Protein 3MX7 (pdb70)

Secondary structure (DSSP, 8-state):
-TTEEEEEEEEETTEEEEEEEEE-TTT--EEEEETTEEEEEE---S---EEEEEEETTTTEEEEEEEEEETTTEEEEEEEETTEEEEE--

B-factor: mean 20.39, std 9.35, range [9.08, 53.03]

Nearest PDB structures (foldseek):
  3mx7-assembly1_A  TM=1.011E+00  e=2.283E-16  Homo sapiens
  5b0u-assembly2_B  TM=4.710E-01  e=5.134E-01  Oplophorus gracilirostris
  7qby-assembly1_A  TM=4.452E-01  e=3.201E+00  Homo sapiens
  7sfn-assembly1_A  TM=3.372E-01  e=3.554E+00  Streptomyces avermitilis

Organism: Homo sapiens (NCBI:txid9606)

GO terms:
  GO:0005515 protein binding (F, IPI)

Solvent-accessible surface area: 5518 Å² total; per-residue (Å²): 110,139,49,63,25,6,44,3,106,33,82,29,112,63,33,124,14,96,0,27,0,6,4,5,84,137,34,0,33,4,0,0,33,9,81,62,142,82,68,26,106,86,113,144,31,194,126,26,67,28,127,10,46,6,99,0,21,93,65,137,21,123,0,20,0,49,1,66,70,63,105,76,189,38,36,32,10,17,6,79,17,122,64,160,65,102,107,70,133,183

Radius of gyration: 12.66 Å; Cα contacts (8 Å, |Δi|>4): 192; chains: 1; bounding box: 35×25×34 Å

Structure (mmCIF, N/CA/C/O backbone):
data_3MX7
#
_entry.id   3MX7
#
_cell.length_a   57.170
_cell.length_b   57.170
_cell.length_c   69.946
_cell.angle_alpha   90.00
_cell.angle_beta   90.00
_cell.angle_gamma   120.00
#
_symmetry.space_group_name_H-M   'P 31 2 1'
#
loop_
_entity.id
_entity.type
_entity.pdbx_description
1 polymer 'Fas apoptotic inhibitory molecule 1'
2 water water
#
loop_
_atom_site.group_PDB
_atom_site.id
_atom_site.type_symbol
_atom_site.label_atom_id
_atom_site.label_alt_id
_atom_site.label_comp_id
_atom_site.label_asym_id
_atom_site.label_entity_id
_atom_site.label_seq_id
_atom_site.pdbx_PDB_ins_code
_atom_site.Cartn_x
_atom_site.Cartn_y
_atom_site.Cartn_z
_atom_site.occupancy
_atom_site.B_iso_or_equiv
_atom_site.auth_seq_id
_atom_site.auth_comp_id
_atom_site.auth_asym_id
_atom_site.auth_atom_id
_atom_site.pdbx_PDB_model_num
ATOM 1 N N . MET A 1 1 ? 39.481 6.535 6.624 1.00 31.67 1 MET A N 1
ATOM 2 C CA . MET A 1 1 ? 38.713 7.841 6.740 1.00 30.02 1 MET A CA 1
ATOM 3 C C . MET A 1 1 ? 37.246 7.594 7.162 1.00 30.20 1 MET A C 1
ATOM 4 O O . MET A 1 1 ? 36.241 7.746 6.386 1.00 29.00 1 MET A O 1
ATOM 9 N N . THR A 1 2 ? 37.096 7.286 8.442 1.00 29.29 2 THR A N 1
ATOM 10 C CA . THR A 1 2 ? 35.791 6.810 8.872 1.00 28.86 2 THR A CA 1
ATOM 11 C C . THR A 1 2 ? 34.751 7.948 8.994 1.00 26.61 2 THR A C 1
ATOM 12 O O . THR A 1 2 ? 33.551 7.670 8.885 1.00 28.19 2 THR A O 1
ATOM 16 N N . ASP A 1 3 ? 35.182 9.216 9.087 1.00 22.37 3 ASP A N 1
ATOM 17 C CA . ASP A 1 3 ? 34.196 10.296 9.095 1.00 19.19 3 ASP A CA 1
ATOM 18 C C . ASP A 1 3 ? 34.188 11.054 7.771 1.00 16.31 3 ASP A C 1
ATOM 19 O O . ASP A 1 3 ? 33.844 12.236 7.771 1.00 14.20 3 ASP A O 1
ATOM 24 N N . LEU A 1 4 ? 34.594 10.409 6.672 1.00 13.67 4 LEU A N 1
ATOM 25 C CA . LEU A 1 4 ? 34.503 11.106 5.350 1.00 12.28 4 LEU A CA 1
ATOM 26 C C . LEU A 1 4 ? 33.082 11.616 5.094 1.00 12.87 4 LEU A C 1
ATOM 27 O O . LEU A 1 4 ? 32.075 10.841 5.159 1.00 12.99 4 LEU A O 1
ATOM 32 N N . VAL A 1 5 ? 32.968 12.895 4.712 1.00 10.73 5 VAL A N 1
ATOM 33 C CA . VAL A 1 5 ? 31.669 13.475 4.373 1.00 10.96 5 VAL A CA 1
ATOM 34 C C . VAL A 1 5 ? 31.610 14.034 2.937 1.00 11.87 5 VAL A C 1
ATOM 35 O O . VAL A 1 5 ? 30.523 14.308 2.415 1.00 12.72 5 VAL A O 1
ATOM 39 N N . ALA A 1 6 ? 32.763 14.313 2.346 1.00 12.64 6 ALA A N 1
ATOM 40 C CA . ALA A 1 6 ? 32.784 14.967 1.020 1.00 11.83 6 ALA A CA 1
ATOM 41 C C . ALA A 1 6 ? 34.116 14.725 0.310 1.00 11.92 6 ALA A C 1
ATOM 42 O O . ALA A 1 6 ? 35.200 14.716 0.930 1.00 10.90 6 ALA A O 1
ATOM 44 N N . VAL A 1 7 ? 34.027 14.607 -1.016 1.00 11.44 7 VAL A N 1
ATOM 45 C CA . VAL A 1 7 ? 35.205 14.471 -1.867 1.00 11.66 7 VAL A CA 1
ATOM 46 C C . VAL A 1 7 ? 34.956 15.364 -3.071 1.00 12.35 7 VAL A C 1
ATOM 47 O O . VAL A 1 7 ? 33.835 15.398 -3.585 1.00 13.43 7 VAL A O 1
ATOM 51 N N . TRP A 1 8 ? 35.961 16.152 -3.461 1.00 11.06 8 TRP A N 1
ATOM 52 C CA . TRP A 1 8 ? 35.853 16.961 -4.679 1.00 12.88 8 TRP A CA 1
ATOM 53 C C . TRP A 1 8 ? 37.030 16.657 -5.596 1.00 14.20 8 TRP A C 1
ATOM 54 O O . TRP A 1 8 ? 38.192 16.569 -5.158 1.00 13.20 8 TRP A O 1
ATOM 65 N N . ASP A 1 9 ? 36.737 16.544 -6.891 1.00 15.75 9 ASP A N 1
ATOM 66 C CA . ASP A 1 9 ? 37.773 16.246 -7.894 1.00 17.59 9 ASP A CA 1
ATOM 67 C C . ASP A 1 9 ? 37.840 17.487 -8.779 1.00 17.17 9 ASP A C 1
ATOM 68 O O . ASP A 1 9 ? 36.822 17.872 -9.339 1.00 18.24 9 ASP A O 1
ATOM 73 N N . VAL A 1 10 ? 38.951 18.213 -8.735 1.00 17.69 10 VAL A N 1
ATOM 74 C CA . VAL A 1 10 ? 39.013 19.508 -9.431 1.00 19.06 10 VAL A CA 1
ATOM 75 C C . VAL A 1 10 ? 40.186 19.558 -10.394 1.00 19.98 10 VAL A 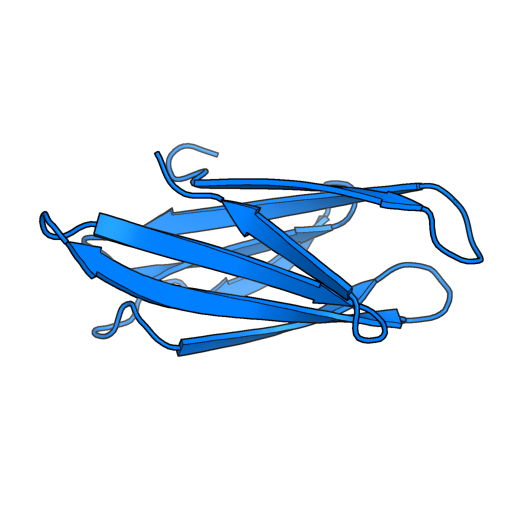C 1
ATOM 76 O O . VAL A 1 10 ? 41.007 18.616 -10.412 1.00 21.39 10 VAL A O 1
ATOM 80 N N . ALA A 1 11 ? 40.119 20.499 -11.337 1.00 19.12 11 ALA A N 1
ATOM 81 C CA . ALA A 1 11 ? 41.160 20.620 -12.364 1.00 20.11 11 ALA A CA 1
ATOM 82 C C . ALA A 1 11 ? 41.647 22.054 -12.252 1.00 20.71 11 ALA A C 1
ATOM 83 O O . ALA A 1 11 ? 40.842 22.985 -12.341 1.00 21.37 11 ALA A O 1
ATOM 85 N N . LEU A 1 12 ? 42.914 22.194 -11.913 1.00 22.34 12 LEU A N 1
ATOM 86 C CA . LEU A 1 12 ? 43.528 23.516 -11.777 1.00 26.00 12 LEU A CA 1
ATOM 87 C C . LEU A 1 12 ? 44.626 23.658 -12.817 1.00 28.37 12 LEU A C 1
ATOM 88 O O . LEU A 1 12 ? 45.016 22.687 -13.506 1.00 27.86 12 LEU A O 1
ATOM 93 N N . SER A 1 13 ? 45.187 24.871 -12.822 1.00 32.09 13 SER A N 1
ATOM 94 C CA . SER A 1 13 ? 46.325 25.247 -13.654 1.00 35.28 13 SER A CA 1
ATOM 95 C C . SER A 1 13 ? 47.408 24.172 -13.723 1.00 35.36 13 SER A C 1
ATOM 96 O O . SER A 1 13 ? 48.026 23.975 -14.777 1.00 37.14 13 SER A O 1
ATOM 99 N N . ASP A 1 14 ? 47.611 23.448 -12.619 1.00 34.46 14 ASP A N 1
ATOM 100 C CA . ASP A 1 14 ? 48.635 22.398 -12.559 1.00 33.26 14 ASP A CA 1
ATOM 101 C C . ASP A 1 14 ? 48.120 20.953 -12.572 1.00 32.13 14 ASP A C 1
ATOM 102 O O . ASP A 1 14 ? 48.870 20.004 -12.264 1.00 32.86 14 ASP A O 1
ATOM 107 N N . GLY A 1 15 ? 46.864 20.746 -12.950 1.00 29.76 15 GLY A N 1
ATOM 108 C CA . GLY A 1 15 ? 46.419 19.365 -13.137 1.00 26.71 15 GLY A CA 1
ATOM 109 C C . GLY A 1 15 ? 45.288 19.047 -12.172 1.00 24.64 15 GLY A C 1
ATOM 110 O O . GLY A 1 15 ? 44.704 19.952 -11.591 1.00 23.40 15 GLY A O 1
ATOM 111 N N . VAL A 1 16 ? 44.948 17.776 -12.047 1.00 23.45 16 VAL A N 1
ATOM 112 C CA . VAL A 1 16 ? 43.766 17.459 -11.239 1.00 22.93 16 VAL A CA 1
ATOM 113 C C . VAL A 1 16 ? 44.182 17.201 -9.800 1.00 20.89 16 VAL A C 1
ATOM 114 O O . VAL A 1 16 ? 45.322 16.810 -9.523 1.00 22.51 16 VAL A O 1
ATOM 118 N N . HIS A 1 17 ? 43.296 17.571 -8.884 1.00 17.82 17 HIS A N 1
ATOM 119 C CA . HIS A 1 17 ? 43.567 17.374 -7.459 1.00 16.95 17 HIS A CA 1
ATOM 120 C C . HIS A 1 17 ? 42.357 16.779 -6.801 1.00 16.18 17 HIS A C 1
ATOM 121 O O . HIS A 1 17 ? 41.246 17.000 -7.304 1.00 17.42 17 HIS A O 1
ATOM 128 N N . LYS A 1 18 ? 42.578 15.920 -5.810 1.00 15.20 18 LYS A N 1
ATOM 129 C CA . LYS A 1 18 ? 41.447 15.342 -5.066 1.00 15.31 18 LYS A CA 1
ATOM 130 C C . LYS A 1 18 ? 41.441 15.930 -3.665 1.00 14.09 18 LYS A C 1
ATOM 131 O O . LYS A 1 18 ? 42.469 15.872 -2.987 1.00 15.72 18 LYS A O 1
ATOM 137 N N . ILE A 1 19 ? 40.324 16.529 -3.265 1.00 13.32 19 ILE A N 1
ATOM 138 C CA . ILE A 1 19 ? 40.214 17.088 -1.920 1.00 12.20 19 ILE A CA 1
ATOM 139 C C . ILE A 1 19 ? 39.188 16.238 -1.170 1.00 11.79 19 ILE A C 1
ATOM 140 O O . ILE A 1 19 ? 38.103 15.945 -1.723 1.00 10.82 19 ILE A O 1
ATOM 145 N N . GLU A 1 20 ? 39.569 15.746 0.010 1.00 11.58 20 GLU A N 1
ATOM 146 C CA . GLU A 1 20 ? 38.691 14.864 0.805 1.00 12.57 20 GLU A CA 1
ATOM 147 C C . GLU A 1 20 ? 38.498 15.528 2.168 1.00 12.24 20 GLU A C 1
ATOM 148 O O . GLU A 1 20 ? 39.426 16.120 2.733 1.00 12.98 20 GLU A O 1
ATOM 154 N N . PHE A 1 21 ? 37.275 15.508 2.675 1.00 10.41 21 PHE A N 1
ATOM 155 C CA . PHE A 1 21 ? 37.046 16.169 3.987 1.00 9.55 21 PHE A CA 1
ATOM 156 C C . PHE A 1 21 ? 36.37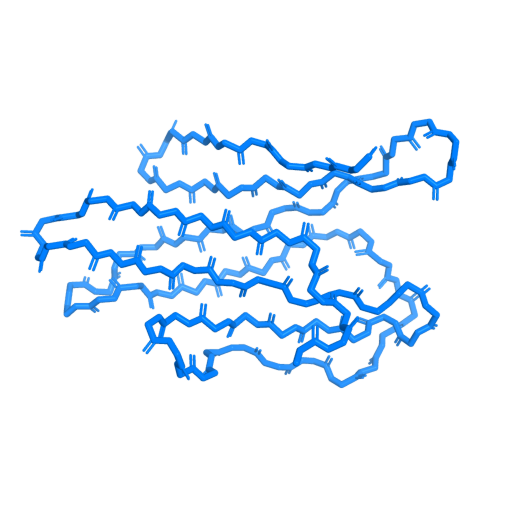5 15.162 4.950 1.00 9.88 21 PHE A C 1
ATOM 157 O O . PHE A 1 21 ? 35.331 14.600 4.623 1.00 9.46 21 PHE A O 1
ATOM 165 N N . GLU A 1 22 ? 36.961 14.978 6.135 1.00 9.80 22 GLU A N 1
ATOM 166 C CA . GLU A 1 22 ? 36.309 14.259 7.224 1.00 11.19 22 GLU A CA 1
ATOM 167 C C . GLU A 1 22 ? 35.741 15.253 8.213 1.00 12.31 22 GLU A C 1
ATOM 168 O O . GLU A 1 22 ? 36.376 16.255 8.527 1.00 12.72 22 GLU A O 1
ATOM 174 N N . HIS A 1 23 ? 34.558 14.967 8.747 1.00 11.69 23 HIS A N 1
ATOM 175 C CA . HIS A 1 23 ? 33.981 15.842 9.726 1.00 11.44 23 HIS A CA 1
ATOM 176 C C . HIS A 1 23 ? 33.278 14.888 10.710 1.00 12.12 23 HIS A C 1
ATOM 177 O O . HIS A 1 23 ? 32.374 14.109 10.329 1.00 13.03 23 HIS A O 1
ATOM 184 N N . GLY A 1 24 ? 33.709 14.960 11.962 1.00 11.87 24 GLY A N 1
ATOM 185 C CA . GLY A 1 24 ? 33.089 14.158 13.043 1.00 12.55 24 GLY A CA 1
ATOM 186 C C . GLY A 1 24 ? 31.981 14.961 13.737 1.00 13.45 24 GLY A C 1
ATOM 187 O O . GLY A 1 24 ? 32.222 16.027 14.334 1.00 13.47 24 GLY A O 1
ATOM 188 N N . THR A 1 25 ? 30.726 14.519 13.654 1.00 13.79 25 THR A N 1
ATOM 189 C CA . THR A 1 25 ? 29.685 15.409 14.211 1.00 15.65 25 THR A CA 1
ATOM 190 C C . THR A 1 25 ? 29.512 15.305 15.748 1.00 15.78 25 THR A C 1
ATOM 191 O O . THR A 1 25 ? 28.854 16.165 16.336 1.00 15.94 25 THR A O 1
ATOM 195 N N . THR A 1 26 ? 30.095 14.292 16.387 1.00 15.89 26 THR A N 1
ATOM 196 C CA . THR A 1 26 ? 30.190 14.303 17.858 1.00 16.25 26 THR A CA 1
ATOM 197 C C . THR A 1 26 ? 31.448 14.971 18.429 1.00 14.78 26 THR A C 1
ATOM 198 O O . THR A 1 26 ? 31.363 15.823 19.331 1.00 15.31 26 THR A O 1
ATOM 202 N N . SER A 1 27 ? 32.585 14.734 17.759 1.00 14.75 27 SER A N 1
ATOM 203 C CA . SER A 1 27 ? 33.861 15.274 18.251 1.00 13.79 27 SER A CA 1
ATOM 204 C C . SER A 1 27 ? 34.097 16.694 17.711 1.00 13.17 27 SER A C 1
ATOM 205 O O . SER A 1 27 ? 34.997 17.353 18.180 1.00 13.81 27 SER A O 1
ATOM 208 N N . GLY A 1 28 ? 33.456 17.062 16.604 1.00 11.70 28 GLY A N 1
ATOM 209 C CA . GLY A 1 28 ? 33.800 18.281 15.875 1.00 10.90 28 GLY A CA 1
ATOM 210 C C . GLY A 1 28 ? 35.080 18.152 15.053 1.00 10.47 28 GLY A C 1
ATOM 211 O O . GLY A 1 28 ? 35.544 19.179 14.491 1.00 10.97 28 GLY A O 1
ATOM 212 N N . LYS A 1 29 ? 35.666 16.951 14.996 1.00 10.19 29 LYS A N 1
ATOM 213 C CA . LYS A 1 29 ? 36.971 16.806 14.284 1.00 10.64 29 LYS A CA 1
ATOM 214 C C . LYS A 1 29 ? 36.800 17.265 12.827 1.00 10.61 29 LYS A C 1
ATOM 215 O O . LYS A 1 29 ? 35.786 16.964 12.163 1.00 11.05 29 LYS A O 1
ATOM 221 N N . ARG A 1 30 ? 37.800 17.963 12.296 1.00 9.76 30 ARG A N 1
ATOM 222 C CA . ARG A 1 30 ? 37.853 18.268 10.845 1.00 9.74 30 ARG A CA 1
ATOM 223 C C . ARG A 1 30 ? 39.199 17.848 10.275 1.00 9.59 30 ARG A C 1
ATOM 224 O O . ARG A 1 30 ? 40.236 18.130 10.868 1.00 10.32 30 ARG A O 1
ATOM 232 N N . VAL A 1 31 ? 39.198 17.157 9.138 1.00 9.43 31 VAL A N 1
ATOM 233 C CA . VAL A 1 31 ? 40.468 16.820 8.464 1.00 9.08 31 VAL A CA 1
ATOM 234 C C . VAL A 1 31 ? 40.285 17.110 6.974 1.00 10.05 31 VAL A C 1
ATOM 235 O O . VAL A 1 31 ? 39.347 16.612 6.334 1.00 10.95 31 VAL A O 1
ATOM 239 N N . VAL A 1 32 ? 41.172 17.926 6.412 1.00 9.40 32 VAL A N 1
ATOM 240 C CA . VAL A 1 32 ? 41.164 18.152 4.977 1.00 9.31 32 VAL A CA 1
ATOM 241 C C . VAL A 1 32 ? 42.390 17.434 4.402 1.00 10.78 32 VAL A C 1
ATOM 242 O O . VAL A 1 32 ? 43.527 17.696 4.835 1.00 11.15 32 VAL A O 1
ATOM 246 N N . TYR A 1 33 ? 42.171 16.536 3.429 1.00 10.43 33 TYR A N 1
ATOM 247 C CA . TYR A 1 33 ? 43.273 15.919 2.656 1.00 12.34 33 TYR A CA 1
ATOM 248 C C . TYR A 1 33 ? 43.273 16.502 1.256 1.00 13.12 33 TYR A C 1
ATOM 249 O O . TYR A 1 33 ? 42.216 16.727 0.645 1.00 13.37 33 TYR A O 1
ATOM 258 N N . VAL A 1 34 ? 44.463 16.822 0.759 1.00 13.87 34 VAL A N 1
ATOM 259 C CA . VAL A 1 34 ? 44.614 17.203 -0.642 1.00 14.66 34 VAL A CA 1
ATOM 260 C C . VAL A 1 34 ? 45.622 16.274 -1.317 1.00 16.16 34 VAL A C 1
ATOM 261 O O . VAL A 1 34 ? 46.742 16.142 -0.822 1.00 15.44 34 VAL A O 1
ATOM 265 N N . ASP A 1 35 ? 45.172 15.526 -2.322 1.00 17.32 35 ASP A N 1
ATOM 266 C CA . ASP A 1 35 ? 46.029 14.568 -3.019 1.00 19.05 35 ASP A CA 1
ATOM 267 C C . ASP A 1 35 ? 46.629 13.565 -2.021 1.00 19.62 35 ASP A C 1
ATOM 268 O O . ASP A 1 35 ? 47.795 13.150 -2.141 1.00 19.87 35 ASP A O 1
ATOM 273 N N . GLY A 1 36 ? 45.799 13.134 -1.074 1.00 19.27 36 GLY A N 1
ATOM 274 C CA . GLY A 1 36 ? 46.130 12.105 -0.082 1.00 20.73 36 GLY A CA 1
ATOM 275 C C . GLY A 1 36 ? 46.934 12.561 1.133 1.00 20.78 36 GLY A C 1
ATOM 276 O O . GLY A 1 36 ? 47.252 11.745 2.004 1.00 23.25 36 GLY A O 1
ATOM 277 N N . LYS A 1 37 ? 47.308 13.838 1.163 1.00 20.92 37 LYS A N 1
ATOM 278 C CA . LYS A 1 37 ? 48.159 14.385 2.222 1.00 20.55 37 LYS A CA 1
ATOM 279 C C . LYS A 1 37 ? 47.287 15.258 3.127 1.00 19.53 37 LYS A C 1
ATOM 280 O O . LYS A 1 37 ? 46.551 16.124 2.647 1.00 16.97 37 LYS A O 1
ATOM 286 N N . GLU A 1 38 ? 47.432 15.095 4.437 1.00 19.53 38 GLU A N 1
ATOM 287 C CA . GLU A 1 38 ? 46.683 15.958 5.339 1.00 19.39 38 GLU A CA 1
ATOM 288 C C . GLU A 1 38 ? 47.126 17.448 5.268 1.00 19.00 38 GLU A C 1
ATOM 289 O O . GLU A 1 38 ? 48.311 17.772 5.395 1.00 20.08 38 GLU A O 1
ATOM 295 N N . GLU A 1 39 ? 46.203 18.369 5.024 1.00 16.66 39 GLU A N 1
ATOM 296 C CA . GLU A 1 39 ? 46.535 19.784 4.953 1.00 16.48 39 GLU A CA 1
ATOM 297 C C . GLU A 1 39 ? 46.018 20.485 6.200 1.00 14.98 39 GLU A C 1
ATOM 298 O O . GLU A 1 39 ? 46.591 21.491 6.626 1.00 14.51 39 GLU A O 1
ATOM 304 N N . ILE A 1 40 ? 44.853 20.049 6.722 1.00 13.02 40 ILE A N 1
ATOM 305 C CA . ILE A 1 40 ? 44.338 20.700 7.950 1.00 11.66 40 ILE A CA 1
ATOM 306 C C . ILE A 1 40 ? 43.821 19.573 8.839 1.00 11.89 40 ILE A C 1
ATOM 307 O O . ILE A 1 40 ? 43.210 18.657 8.342 1.00 10.94 40 ILE A O 1
ATOM 312 N N . ARG A 1 41 ? 44.162 19.625 10.124 1.00 11.72 41 ARG A N 1
ATOM 313 C CA . ARG A 1 41 ? 43.529 18.744 11.110 1.00 13.65 41 ARG A CA 1
ATOM 314 C C . ARG A 1 41 ? 43.141 19.526 12.360 1.00 13.59 41 ARG A C 1
ATOM 315 O O . ARG A 1 41 ? 43.943 20.325 12.901 1.00 15.82 41 ARG A O 1
ATOM 323 N N . LYS A 1 42 ? 41.894 19.402 12.775 1.00 13.17 42 LYS A N 1
ATOM 324 C CA . LYS A 1 42 ? 41.431 19.980 14.040 1.00 13.19 42 LYS A CA 1
ATOM 325 C C . LYS A 1 42 ? 40.851 18.778 14.759 1.00 12.41 42 LYS A C 1
ATOM 326 O O . LYS A 1 42 ? 39.880 18.207 14.301 1.00 12.11 42 LYS A O 1
ATOM 332 N N . GLU A 1 43 ? 41.494 18.334 15.836 1.00 11.25 43 GLU A N 1
ATOM 333 C CA . GLU A 1 43 ? 41.147 17.065 16.431 1.00 13.28 43 GLU A CA 1
ATOM 334 C C . GLU A 1 43 ? 39.750 17.113 17.096 1.00 12.47 43 GLU A C 1
ATOM 335 O O . GLU A 1 43 ? 39.061 16.086 17.170 1.00 13.31 43 GLU A O 1
ATOM 341 N N . TRP A 1 44 ? 39.406 18.248 17.682 1.00 11.81 44 TRP A N 1
ATOM 342 C CA . TRP A 1 44 ? 38.225 18.266 18.554 1.00 12.22 44 TRP A CA 1
ATOM 343 C C . TRP A 1 44 ? 37.701 19.685 18.667 1.00 13.61 44 TRP A C 1
ATOM 344 O O . TRP A 1 44 ? 38.487 20.602 18.934 1.00 13.22 44 TRP A O 1
ATOM 355 N N . MET A 1 45 ? 36.391 19.909 18.446 1.00 12.39 45 MET A N 1
ATOM 356 C CA . MET A 1 45 ? 35.829 21.292 18.493 1.00 13.47 45 MET A CA 1
ATOM 357 C C . MET A 1 45 ? 34.388 21.153 19.039 1.00 12.84 45 MET A C 1
ATOM 358 O O . MET A 1 45 ? 33.726 20.110 18.852 1.00 13.33 45 MET A O 1
ATOM 363 N N . PHE A 1 46 ? 33.918 22.161 19.764 1.00 12.43 46 PHE A N 1
ATOM 364 C CA . PHE A 1 46 ? 32.496 22.153 20.171 1.00 12.69 46 PHE A CA 1
ATOM 365 C C . PHE A 1 46 ? 31.602 22.404 18.948 1.00 14.00 46 PHE A C 1
ATOM 366 O O . PHE A 1 46 ? 30.532 21.762 18.828 1.00 13.71 46 PHE A O 1
ATOM 374 N N . LYS A 1 47 ? 31.982 23.373 18.120 1.00 13.85 47 LYS A N 1
ATOM 375 C CA . LYS A 1 47 ? 31.054 23.788 17.055 1.00 15.25 47 LYS A CA 1
ATOM 376 C C . LYS A 1 47 ? 31.260 22.988 15.759 1.00 15.31 47 LYS A C 1
ATOM 377 O O 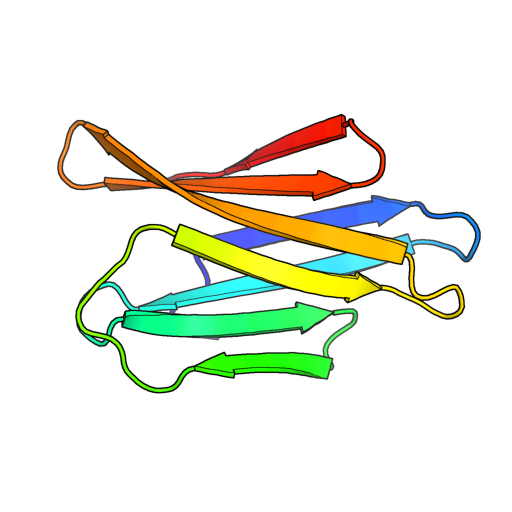. LYS A 1 47 ? 32.350 22.491 15.497 1.00 15.49 47 LYS A O 1
ATOM 383 N N . LEU A 1 48 ? 30.184 22.791 15.010 1.00 12.72 48 LEU A N 1
ATOM 384 C CA . LEU A 1 48 ? 30.293 22.082 13.727 1.00 13.24 48 LEU A CA 1
ATOM 385 C C . LEU A 1 48 ? 30.335 23.029 12.522 1.00 13.56 48 LEU A C 1
ATOM 386 O O . LEU A 1 48 ? 31.125 22.805 11.567 1.00 14.37 48 LEU A O 1
ATOM 391 N N . VAL A 1 49 ? 29.551 24.109 12.585 1.00 12.43 49 VAL A N 1
ATOM 392 C CA . VAL A 1 49 ? 29.507 25.063 11.431 1.00 12.93 49 VAL A CA 1
ATOM 393 C C . VAL A 1 49 ? 30.713 25.965 11.374 1.00 13.06 49 VAL A C 1
ATOM 394 O O . VAL A 1 49 ? 31.372 26.206 12.399 1.00 13.31 49 VAL A O 1
ATOM 398 N N . GLY A 1 50 ? 31.033 26.457 10.185 1.00 12.49 50 GLY A N 1
ATOM 399 C CA . GLY A 1 50 ? 32.178 27.333 10.054 1.00 12.71 50 GLY A CA 1
ATOM 400 C C . GLY A 1 50 ? 32.843 27.101 8.707 1.00 13.53 50 GLY A C 1
ATOM 401 O O . GLY A 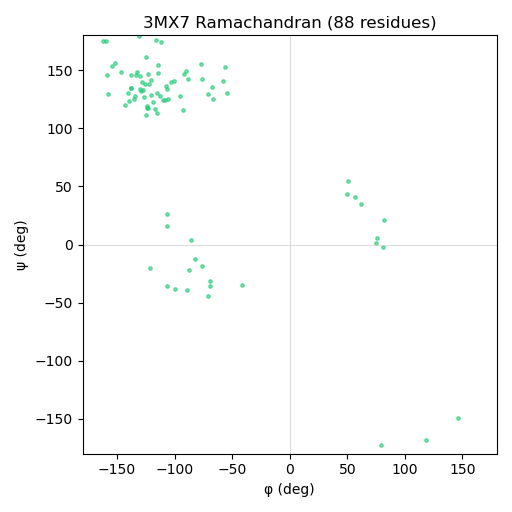1 50 ? 32.156 26.834 7.738 1.00 15.39 50 GLY A O 1
ATOM 402 N N . LYS A 1 51 ? 34.159 27.291 8.639 1.00 13.51 51 LYS A N 1
ATOM 403 C CA . LYS A 1 51 ? 3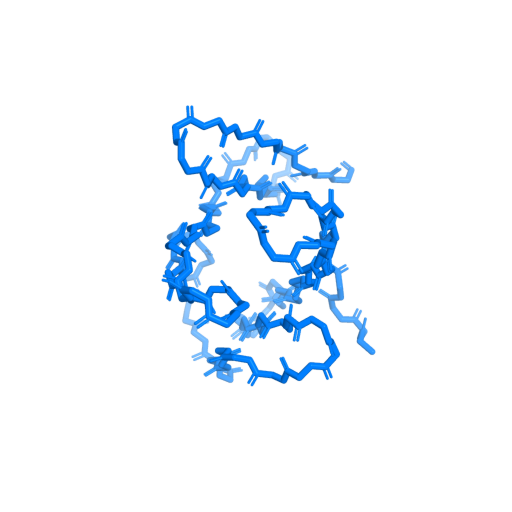4.914 27.182 7.381 1.00 14.97 51 LYS A CA 1
ATOM 404 C C . LYS A 1 51 ? 36.357 26.817 7.665 1.00 15.12 51 LYS A C 1
ATOM 405 O O . LYS A 1 51 ? 36.858 26.999 8.806 1.00 15.39 51 LYS A O 1
ATOM 411 N N . GLU A 1 52 ? 36.988 26.166 6.689 1.00 13.84 52 GLU A N 1
ATOM 412 C CA . GLU A 1 52 ? 38.427 25.913 6.723 1.00 12.54 52 GLU A CA 1
ATOM 413 C C . GLU A 1 52 ? 38.946 26.415 5.384 1.00 13.25 52 GLU A C 1
ATOM 414 O O . GLU A 1 52 ? 38.325 26.209 4.347 1.00 14.56 52 GLU A O 1
ATOM 420 N N . THR A 1 53 ? 40.099 27.054 5.420 1.00 12.10 53 THR A N 1
ATOM 421 C CA . THR A 1 53 ? 40.753 27.563 4.193 1.00 12.85 53 THR A CA 1
ATOM 422 C C . THR A 1 53 ? 42.123 26.904 4.066 1.00 12.36 53 THR A C 1
ATOM 423 O O . THR A 1 53 ? 42.881 26.763 5.050 1.00 12.38 53 THR A O 1
ATOM 427 N N . PHE A 1 54 ? 42.512 26.570 2.844 1.00 11.10 54 PHE A N 1
ATOM 428 C CA . PHE A 1 54 ? 43.751 25.833 2.630 1.00 10.95 54 PHE A CA 1
ATOM 429 C C . PHE A 1 54 ? 44.147 26.068 1.180 1.00 11.21 54 PHE A C 1
ATOM 430 O O . PHE A 1 54 ? 43.403 26.736 0.434 1.00 11.28 54 PHE A O 1
ATOM 438 N N . TYR A 1 55 ? 45.322 25.551 0.794 1.00 12.66 55 TYR A N 1
ATOM 439 C CA . TYR A 1 55 ? 45.953 25.923 -0.471 1.00 12.86 55 TYR A CA 1
ATOM 440 C C . TYR A 1 55 ? 46.316 24.670 -1.221 1.00 13.29 55 TYR A C 1
ATOM 441 O O . TYR A 1 55 ? 46.890 23.718 -0.642 1.00 14.71 55 TYR A O 1
ATOM 450 N N . VAL A 1 56 ? 45.962 24.654 -2.499 1.00 13.30 56 VAL A N 1
ATOM 451 C CA . VAL A 1 56 ? 45.988 23.425 -3.282 1.00 13.70 56 VAL A CA 1
ATOM 452 C C . VAL A 1 56 ? 47.028 23.493 -4.417 1.00 14.37 56 VAL A C 1
ATOM 453 O O . VAL A 1 56 ? 47.003 24.439 -5.242 1.00 14.68 56 VAL A O 1
ATOM 457 N N . GLY A 1 57 ? 47.854 22.452 -4.483 1.00 16.25 57 GLY A N 1
ATOM 458 C CA . GLY A 1 57 ? 48.699 22.206 -5.652 1.00 17.80 57 GLY A CA 1
ATOM 459 C C . GLY A 1 57 ? 49.926 23.096 -5.641 1.00 20.41 57 GLY A C 1
ATOM 460 O O . GLY A 1 57 ? 50.195 23.805 -4.657 1.00 18.75 57 GLY A O 1
ATOM 461 N N . ALA A 1 58 ? 50.672 23.050 -6.745 1.00 22.16 58 ALA A N 1
ATOM 462 C CA . ALA A 1 58 ? 51.975 23.680 -6.780 1.00 23.57 58 ALA A CA 1
ATOM 463 C C . ALA A 1 58 ? 51.803 25.191 -6.743 1.00 23.88 58 ALA A C 1
ATOM 464 O O . ALA A 1 58 ? 52.675 25.904 -6.235 1.00 25.58 58 ALA A O 1
ATOM 466 N N . ALA A 1 59 ? 50.704 25.687 -7.309 1.00 22.92 59 ALA A N 1
ATOM 467 C CA . ALA A 1 59 ? 50.419 27.120 -7.293 1.00 22.61 59 ALA A CA 1
ATOM 468 C C . ALA A 1 59 ? 49.698 27.634 -6.044 1.00 21.24 59 ALA A C 1
ATOM 469 O O . ALA A 1 59 ? 49.363 28.818 -5.978 1.00 21.79 59 ALA A O 1
ATOM 471 N N . LYS A 1 60 ? 49.478 26.754 -5.066 1.00 18.83 60 LYS A N 1
ATOM 472 C CA . LYS A 1 60 ? 48.856 27.148 -3.782 1.00 16.90 60 LYS A CA 1
ATOM 473 C C . LYS A 1 60 ? 47.570 27.921 -4.075 1.00 16.50 60 LYS A C 1
ATOM 474 O O . LYS A 1 60 ? 47.340 29.012 -3.535 1.00 17.49 60 LYS A O 1
ATOM 480 N N . THR A 1 61 ? 46.672 27.323 -4.849 1.00 14.38 61 THR A N 1
ATOM 481 C CA . THR A 1 61 ? 45.392 27.920 -5.139 1.00 13.45 61 THR A CA 1
ATOM 482 C C . THR A 1 61 ? 44.490 27.912 -3.893 1.00 12.70 61 THR A C 1
ATOM 483 O O . THR A 1 61 ? 44.328 26.866 -3.281 1.00 13.29 61 THR A O 1
ATOM 487 N N . LYS A 1 62 ? 43.906 29.058 -3.536 1.00 12.23 62 LYS A N 1
ATOM 488 C CA . LYS A 1 62 ? 43.060 29.128 -2.335 1.00 11.81 62 LYS A CA 1
ATOM 489 C C . LYS A 1 62 ? 41.780 28.322 -2.501 1.00 13.02 62 LYS A C 1
ATOM 490 O O . LYS A 1 62 ? 41.099 28.431 -3.544 1.00 12.78 62 LYS A O 1
ATOM 496 N N . ALA A 1 63 ? 41.414 27.562 -1.472 1.00 11.89 63 ALA A N 1
ATOM 497 C CA . ALA A 1 63 ? 40.173 26.791 -1.493 1.00 11.49 63 ALA A CA 1
ATOM 498 C C . ALA A 1 63 ? 39.547 26.937 -0.121 1.00 12.18 63 ALA A C 1
ATOM 499 O O . ALA A 1 63 ? 40.279 26.980 0.867 1.00 13.22 63 ALA A O 1
ATOM 501 N N . THR A 1 64 ? 38.224 26.963 -0.038 1.00 10.96 64 THR A N 1
ATOM 502 C CA . THR A 1 64 ? 37.552 27.116 1.242 1.00 12.42 64 THR A CA 1
ATOM 503 C C . THR A 1 64 ? 36.502 26.014 1.307 1.00 11.62 64 THR A C 1
ATOM 504 O O . THR A 1 64 ? 35.772 25.802 0.349 1.00 11.16 64 THR A O 1
ATOM 508 N N . ILE A 1 65 ? 36.403 25.300 2.426 1.00 9.69 65 ILE A N 1
ATOM 509 C CA . ILE A 1 65 ? 35.236 24.460 2.646 1.00 10.30 65 ILE A CA 1
ATOM 510 C C . ILE A 1 65 ? 34.367 25.144 3.682 1.00 11.82 65 ILE A C 1
ATOM 511 O O . ILE A 1 65 ? 34.831 25.418 4.799 1.00 12.23 65 ILE A O 1
ATOM 516 N N . ASN A 1 66 ? 33.105 25.371 3.332 1.00 11.09 66 ASN A N 1
ATOM 517 C CA . ASN A 1 66 ? 32.126 25.948 4.294 1.00 12.49 66 ASN A CA 1
ATOM 518 C C . ASN A 1 66 ? 31.225 24.835 4.787 1.00 13.01 66 ASN A C 1
ATOM 519 O O . ASN A 1 66 ? 30.837 23.962 4.007 1.00 12.81 66 ASN A O 1
ATOM 524 N N . ILE A 1 67 ? 30.922 24.871 6.093 1.00 12.50 67 ILE A N 1
ATOM 525 C CA . ILE A 1 67 ? 30.041 23.890 6.715 1.00 11.98 67 ILE A CA 1
ATOM 526 C C . ILE A 1 67 ? 28.830 24.658 7.236 1.00 12.37 67 ILE A C 1
ATOM 527 O O . ILE A 1 67 ? 28.979 25.584 8.028 1.00 11.55 67 ILE A O 1
ATOM 532 N N . ASP A 1 68 ? 27.661 24.350 6.684 1.00 12.94 68 ASP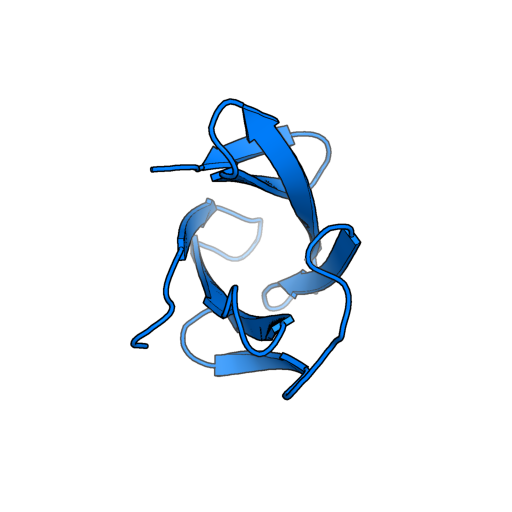 A N 1
ATOM 533 C CA . ASP A 1 68 ? 26.418 25.031 7.111 1.00 14.44 68 ASP A CA 1
ATOM 534 C C . ASP A 1 68 ? 25.372 24.038 7.586 1.00 14.95 68 ASP A C 1
ATOM 535 O O . ASP A 1 68 ? 25.271 22.934 7.042 1.00 15.48 68 ASP A O 1
ATOM 540 N N . ALA A 1 69 ? 24.555 24.424 8.577 1.00 14.49 69 ALA A N 1
ATOM 541 C CA . ALA A 1 69 ? 23.467 23.550 9.019 1.00 15.30 69 ALA A CA 1
ATOM 542 C C . ALA A 1 69 ? 22.295 23.570 8.024 1.00 16.23 69 ALA A C 1
ATOM 543 O O . ALA A 1 69 ? 21.989 24.628 7.445 1.00 17.03 69 ALA A O 1
ATOM 545 N N . ILE A 1 70 ? 21.682 22.413 7.834 1.00 17.91 70 ILE A N 1
ATOM 546 C CA . ILE A 1 70 ? 20.471 22.327 7.027 1.00 20.83 70 ILE A CA 1
ATOM 547 C C . ILE A 1 70 ? 19.428 21.543 7.808 1.00 23.23 70 ILE A C 1
ATOM 548 O O . ILE A 1 70 ? 19.714 21.037 8.879 1.00 22.68 70 ILE A O 1
ATOM 553 N N . SER A 1 71 ? 18.239 21.359 7.236 1.00 27.03 71 SER A N 1
ATOM 554 C CA . SER A 1 71 ? 17.195 20.598 7.925 1.00 29.99 71 SER A CA 1
ATOM 555 C C . SER A 1 71 ? 17.569 19.191 8.345 1.00 31.03 71 SER A C 1
ATOM 556 O O . SER A 1 71 ? 18.346 18.482 7.678 1.00 31.87 71 SER A O 1
ATOM 559 N N . GLY A 1 72 ? 16.919 18.720 9.407 1.00 32.12 72 GLY A N 1
ATOM 560 C CA . GLY A 1 72 ? 17.052 17.318 9.759 1.00 31.53 72 GLY A CA 1
ATOM 561 C C . GLY A 1 72 ? 18.331 17.100 10.539 1.00 30.75 72 GLY A C 1
ATOM 562 O O . GLY A 1 72 ? 18.833 15.975 10.609 1.00 31.11 72 GLY A O 1
ATOM 563 N N . PHE A 1 73 ? 18.867 18.169 11.134 1.00 29.86 73 PHE A N 1
ATOM 564 C CA . PHE A 1 73 ? 20.072 18.028 11.935 1.00 27.85 73 PHE A CA 1
ATOM 565 C C . PHE A 1 73 ? 21.241 17.524 11.087 1.00 26.40 73 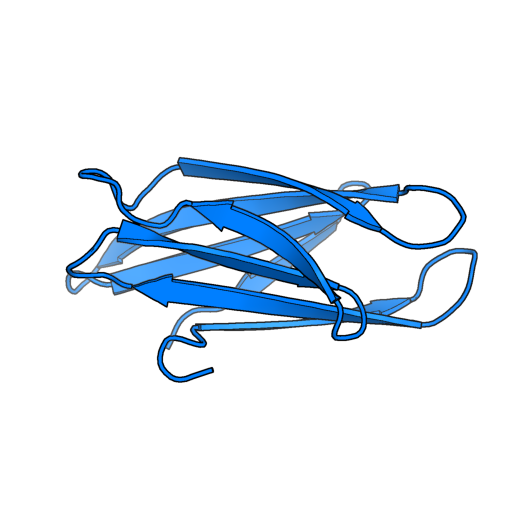PHE A C 1
ATOM 566 O O . PHE A 1 73 ? 22.147 16.829 11.561 1.00 27.98 73 PHE A O 1
ATOM 574 N N . ALA A 1 74 ? 21.260 17.974 9.834 1.00 22.84 74 ALA A N 1
ATOM 575 C CA . ALA A 1 74 ? 22.302 17.590 8.873 1.00 19.73 74 ALA A CA 1
ATOM 576 C C . ALA A 1 74 ? 23.174 18.811 8.559 1.00 17.44 74 ALA A C 1
ATOM 577 O O . ALA A 1 74 ? 22.851 19.916 8.942 1.00 17.08 74 ALA A O 1
ATOM 579 N N . TYR A 1 75 ? 24.246 18.597 7.790 1.00 16.53 75 TYR A N 1
ATOM 580 C CA . TYR A 1 75 ? 25.147 19.673 7.369 1.00 15.51 75 TYR A CA 1
ATOM 581 C C . TYR A 1 75 ? 25.432 19.582 5.890 1.00 16.36 75 TYR A C 1
ATOM 582 O O . TYR A 1 75 ? 25.391 18.483 5.296 1.00 18.28 75 TYR A O 1
ATOM 591 N N . GLU A 1 76 ? 25.640 20.734 5.283 1.00 16.41 76 GLU A N 1
ATOM 592 C CA . GLU A 1 76 ? 26.123 20.749 3.910 1.00 18.15 76 GLU A CA 1
ATOM 593 C C . GLU A 1 76 ? 27.500 21.340 3.808 1.00 15.68 76 GLU A C 1
ATOM 594 O O . GLU A 1 76 ? 27.873 22.207 4.603 1.00 16.78 76 GLU A O 1
ATOM 600 N N . TYR A 1 77 ? 28.269 20.829 2.857 1.00 14.25 77 TYR A N 1
ATOM 601 C CA . TYR A 1 77 ? 29.712 21.113 2.795 1.00 11.77 77 TYR A CA 1
ATOM 602 C C . TYR A 1 77 ? 29.949 21.684 1.415 1.00 12.90 77 TYR A C 1
ATOM 603 O O . TYR A 1 77 ? 29.669 21.012 0.422 1.00 13.77 77 TYR A O 1
ATOM 612 N N . THR A 1 78 ? 30.439 22.909 1.342 1.00 12.60 78 THR A N 1
ATOM 613 C CA . THR A 1 78 ? 30.585 23.582 0.041 1.00 13.12 78 THR A CA 1
ATOM 614 C C . THR A 1 78 ? 32.056 23.870 -0.154 1.00 13.15 78 THR A C 1
ATOM 615 O O . THR A 1 78 ? 32.641 24.622 0.645 1.00 13.15 78 THR A O 1
ATOM 619 N N . LEU A 1 79 ? 32.627 23.356 -1.250 1.00 11.57 79 LEU A N 1
ATOM 620 C CA . LEU A 1 79 ? 34.000 23.752 -1.623 1.00 11.89 79 LEU A CA 1
ATOM 621 C C . LEU A 1 79 ? 33.943 24.892 -2.630 1.00 12.93 79 LEU A C 1
ATOM 622 O O . LEU A 1 79 ? 33.221 24.801 -3.635 1.00 12.27 79 LEU A O 1
ATOM 627 N N . GLU A 1 80 ? 34.676 25.963 -2.308 1.00 12.19 80 GLU A N 1
ATOM 628 C CA . GLU A 1 80 ? 34.754 27.107 -3.224 1.00 14.84 80 GLU A CA 1
ATOM 629 C C . GLU A 1 80 ? 36.193 27.370 -3.641 1.00 14.60 80 GLU A C 1
ATOM 630 O O . GLU A 1 80 ? 37.119 27.505 -2.800 1.00 13.87 80 GLU A O 1
ATOM 636 N N . ILE A 1 81 ? 36.371 27.461 -4.958 1.00 15.48 81 ILE A N 1
ATOM 637 C CA . ILE A 1 81 ? 37.687 27.764 -5.519 1.00 17.26 81 ILE A CA 1
ATOM 638 C C . ILE A 1 81 ? 37.468 28.712 -6.682 1.00 20.02 81 ILE A C 1
ATOM 639 O O . ILE A 1 81 ? 36.621 28.462 -7.540 1.00 19.94 81 ILE A O 1
ATOM 644 N N . ASN A 1 82 ? 38.221 29.806 -6.693 1.00 23.30 82 ASN A N 1
ATOM 645 C CA . ASN A 1 82 ? 38.147 30.794 -7.797 1.00 26.08 82 ASN A CA 1
ATOM 646 C C . ASN A 1 82 ? 36.707 31.203 -8.115 1.00 26.68 82 ASN A C 1
ATOM 647 O O . ASN A 1 82 ? 36.318 31.240 -9.288 1.00 28.43 82 ASN A O 1
ATOM 652 N N . GLY A 1 83 ? 35.908 31.451 -7.085 1.00 26.20 83 GLY A N 1
ATOM 653 C CA . GLY A 1 83 ? 34.532 31.914 -7.274 1.00 25.95 83 GLY A CA 1
ATOM 654 C C . GLY A 1 83 ? 33.482 30.909 -7.744 1.00 25.28 83 GLY A C 1
ATOM 655 O O . GLY A 1 83 ? 32.322 31.287 -7.944 1.00 27.06 83 GLY A O 1
ATOM 656 N N . LYS A 1 84 ? 33.871 29.647 -7.928 1.00 23.02 84 LYS A N 1
ATOM 657 C CA . LYS A 1 84 ? 32.948 28.564 -8.317 1.00 21.87 84 LYS A CA 1
ATOM 658 C C . LYS A 1 84 ? 32.866 27.553 -7.163 1.00 20.03 84 LYS A C 1
ATOM 659 O O . LYS A 1 84 ? 33.784 27.444 -6.361 1.00 19.88 84 LYS A O 1
ATOM 665 N N . SER A 1 85 ? 31.763 26.830 -7.064 1.00 18.23 85 SER A N 1
ATOM 666 C CA . SER A 1 85 ? 31.567 26.004 -5.874 1.00 17.65 85 SER A CA 1
ATOM 667 C C . SER A 1 85 ? 30.719 24.786 -6.150 1.00 17.08 85 SER A C 1
ATOM 668 O O . SER A 1 85 ? 30.038 24.692 -7.189 1.00 17.20 85 SER A O 1
ATOM 671 N N . LEU A 1 86 ? 30.895 23.767 -5.325 1.00 14.98 86 LEU A N 1
ATOM 672 C CA . LEU A 1 86 ? 30.121 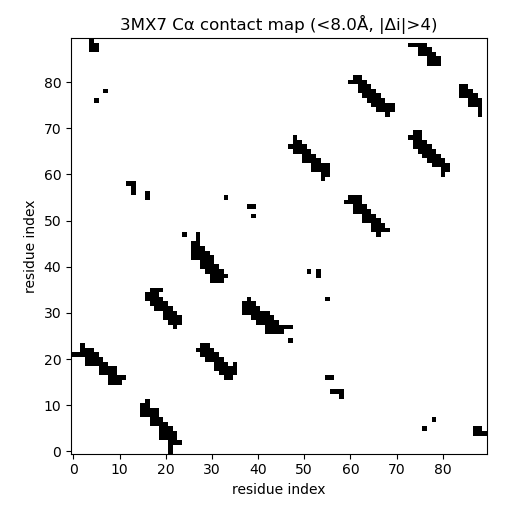22.555 -5.443 1.00 15.31 86 LEU A CA 1
ATOM 673 C C . LEU A 1 86 ? 29.751 22.057 -4.031 1.00 15.43 86 LEU A C 1
ATOM 674 O O . LEU A 1 86 ? 30.630 21.909 -3.168 1.00 15.12 86 LEU A O 1
ATOM 679 N N . LYS A 1 87 ? 28.439 21.902 -3.799 1.00 14.52 87 LYS A N 1
ATOM 680 C CA . LYS A 1 87 ? 27.870 21.459 -2.517 1.00 15.81 87 LYS A CA 1
ATOM 681 C C . LYS A 1 87 ? 27.762 19.946 -2.412 1.00 14.96 87 LYS A C 1
ATOM 682 O O . LYS A 1 87 ? 27.330 19.253 -3.364 1.00 15.11 87 LYS A O 1
ATOM 688 N N . LYS A 1 88 ? 28.020 19.434 -1.208 1.00 14.25 88 LYS A N 1
ATOM 689 C CA . LYS A 1 88 ? 27.829 18.024 -0.861 1.00 15.50 88 LYS A CA 1
ATOM 690 C C . LYS A 1 88 ? 27.019 17.965 0.431 1.00 18.23 88 LYS A C 1
ATOM 691 O O . LYS A 1 88 ? 27.119 18.861 1.258 1.00 18.11 88 LYS A O 1
ATOM 697 N N . TYR A 1 89 ? 26.164 16.953 0.546 1.00 21.75 89 TYR A N 1
ATOM 698 C CA . TYR A 1 89 ? 25.538 16.542 1.801 1.00 27.48 89 TYR A CA 1
ATOM 699 C C . TYR A 1 89 ? 25.018 15.114 1.536 1.00 30.79 89 TYR A C 1
ATOM 700 O O . TYR A 1 89 ? 24.919 14.695 0.355 1.00 32.52 89 TYR A O 1
ATOM 709 N N . MET A 1 90 ? 24.479 14.438 2.547 1.00 33.65 90 MET A N 1
ATOM 710 C CA . MET A 1 90 ? 24.029 13.031 2.344 1.00 35.19 90 MET A CA 1
ATOM 711 C C . MET A 1 90 ? 22.512 12.802 2.397 1.00 37.28 90 MET A C 1
ATOM 712 O O . MET A 1 90 ? 21.717 13.711 2.716 1.00 39.50 90 MET A O 1
#

Sequence (90 aa):
MTDLVAVWDVALSDGVHKIEFEHGTTSGKRVVYVDGKEEIRKEWMFKLVGKETFYVGAAKTKATINIDAISGFAYEYTLEINGKSLKKYM

CATH classification: 2.40.128.180

Foldseek 3Di:
DVQWFDWDWDQDPAGIKIWTWGADPVFRWIWIDINNHTFDTDGGDPDNFDKDWWFHDPVRFIKMWGWADDPPRWIKIWIDGPRDIDITTD

InterPro domains:
  IPR010695 Fas apoptotic inhibitory molecule 1 [PF06905] (4-176)
  IPR010695 Fas apoptotic inhibitory molecule 1 [PTHR13088] (1-177)
  IPR038513 FAIM1 domain superfamily [G3DSA:2.40.128.180] (1-90)
  IPR038513 FAIM1 domain superfamily [G3DSA:2.40.128.180] (96-179)